Protein AF-X5NZ82-F1 (afdb_monomer)

Foldseek 3Di:
DDDPPPPPPPPPDPPDDPPDDPPPDPDDPDDDDDDLQRLQVLLLQCPDPPDDLVVSCVVSVHDSVSSVVSVVCVVVVNGDHDPVSDDDDDDDDDDPVDDPPPPDDPDDDDDDDDDDD

Sequence (117 aa):
MGADGKMDVDLDVPTAGYAGRLEVLEGPTGRRVRSEAERTRIAAESLMPGVQVAAVARKHGATRWQVYDWRRRLRQGQLALPESMAPMFAQLMVDDSSVPQRRMRPSKSTPAKVEIV

Radius of gyration: 29.22 Å; Cα contacts (8 Å, |Δi|>4): 56; chains: 1; bounding box: 53×31×98 Å

Solvent-accessible surface area (backbone atoms only — not comparable to full-atom values): 8251 Å² total; per-residue (Å²): 139,82,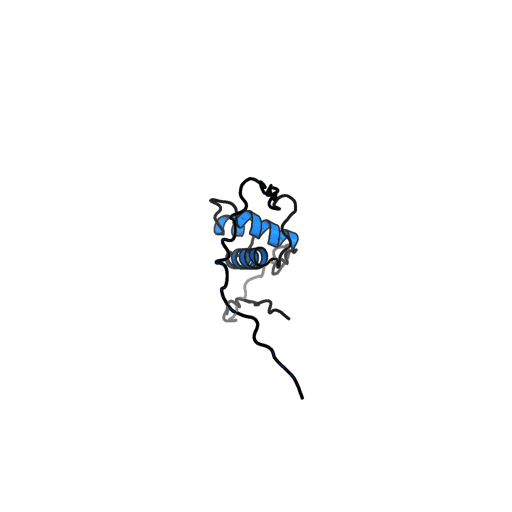82,82,79,77,79,72,79,75,76,87,68,83,90,75,78,83,86,65,87,82,79,77,72,95,60,86,88,66,85,82,81,70,55,68,66,54,45,30,53,54,19,54,58,46,65,43,88,94,48,53,50,72,53,53,17,60,80,67,78,45,53,57,65,58,45,53,50,36,43,48,36,42,78,67,69,72,38,73,72,54,75,96,71,54,82,84,79,77,85,83,81,79,68,83,90,66,72,80,77,80,78,73,72,83,78,88,74,80,90,77,87,82,87,85,134

Structure (mmCIF, N/CA/C/O backbone):
data_AF-X5NZ82-F1
#
_entry.id   AF-X5NZ82-F1
#
loop_
_atom_site.group_PDB
_atom_site.id
_atom_site.type_symbol
_atom_site.label_atom_id
_atom_site.label_alt_id
_atom_site.label_comp_id
_atom_site.label_asym_id
_atom_site.label_entity_id
_atom_site.label_seq_id
_atom_site.pdbx_PDB_ins_code
_atom_site.Cartn_x
_atom_site.Cartn_y
_atom_site.Cartn_z
_atom_site.occupancy
_atom_site.B_iso_or_equiv
_atom_site.auth_seq_id
_atom_site.auth_comp_id
_atom_site.auth_asym_id
_atom_site.auth_atom_id
_atom_site.pdbx_PDB_model_num
ATOM 1 N N . MET A 1 1 ? 16.494 1.680 10.939 1.00 40.19 1 MET A N 1
ATOM 2 C CA . MET A 1 1 ? 16.209 0.294 11.380 1.00 40.19 1 MET A CA 1
ATOM 3 C C . MET A 1 1 ? 14.859 -0.105 10.802 1.00 40.19 1 MET A C 1
ATOM 5 O O . MET A 1 1 ? 13.986 0.750 10.759 1.00 40.19 1 MET A O 1
ATOM 9 N N . GLY A 1 2 ? 14.703 -1.339 10.319 1.00 40.31 2 GLY A N 1
ATOM 10 C CA . GLY A 1 2 ? 13.555 -1.758 9.502 1.00 40.31 2 GLY A CA 1
ATOM 11 C C . GLY A 1 2 ? 14.030 -2.183 8.115 1.00 40.31 2 GLY A C 1
ATOM 12 O O . GLY A 1 2 ? 14.487 -1.350 7.337 1.00 40.31 2 GLY A O 1
ATOM 13 N N . ALA A 1 3 ? 14.000 -3.487 7.847 1.00 47.56 3 ALA A N 1
ATOM 14 C CA . ALA A 1 3 ? 14.515 -4.048 6.606 1.00 47.56 3 ALA A CA 1
ATOM 15 C C . ALA A 1 3 ? 13.511 -3.828 5.469 1.00 47.56 3 ALA A C 1
ATOM 17 O O . ALA A 1 3 ? 12.417 -4.397 5.498 1.00 47.56 3 ALA A O 1
ATOM 18 N N . ASP A 1 4 ? 13.889 -3.052 4.451 1.00 43.53 4 ASP A N 1
ATOM 19 C CA . ASP A 1 4 ? 13.203 -3.147 3.166 1.00 43.53 4 ASP A CA 1
ATOM 20 C C . ASP A 1 4 ? 13.624 -4.479 2.541 1.00 43.53 4 ASP A C 1
ATOM 22 O O . ASP A 1 4 ? 14.741 -4.639 2.048 1.00 43.53 4 ASP A O 1
ATOM 26 N N . GLY A 1 5 ? 12.752 -5.478 2.704 1.00 44.50 5 GLY A N 1
ATOM 27 C CA . GLY A 1 5 ? 12.956 -6.848 2.254 1.00 44.50 5 GLY A CA 1
ATOM 28 C C . GLY A 1 5 ? 12.989 -6.896 0.737 1.00 44.50 5 GLY A C 1
ATOM 29 O O . GLY A 1 5 ? 11.974 -7.164 0.095 1.00 44.50 5 GLY A O 1
ATOM 30 N N . LYS A 1 6 ? 14.165 -6.600 0.186 1.00 44.84 6 LYS A N 1
ATOM 31 C CA . LYS A 1 6 ? 14.462 -6.559 -1.236 1.00 44.84 6 LYS A CA 1
ATOM 32 C C . LYS A 1 6 ? 14.355 -7.979 -1.796 1.00 44.84 6 LYS A C 1
ATOM 34 O O . LYS A 1 6 ? 15.339 -8.695 -1.919 1.00 44.84 6 LYS A O 1
ATOM 39 N N . MET A 1 7 ? 13.129 -8.391 -2.116 1.00 41.06 7 MET A N 1
ATOM 40 C CA . MET A 1 7 ? 12.859 -9.542 -2.973 1.00 41.06 7 MET A CA 1
ATOM 41 C C . MET A 1 7 ? 13.206 -9.143 -4.408 1.00 41.06 7 MET A C 1
ATOM 43 O O . MET A 1 7 ? 12.340 -8.979 -5.270 1.00 41.06 7 MET A O 1
ATOM 47 N N . ASP A 1 8 ? 14.504 -8.917 -4.619 1.00 37.38 8 ASP A N 1
ATOM 48 C CA . ASP A 1 8 ? 15.121 -8.985 -5.927 1.00 37.38 8 ASP A CA 1
ATOM 49 C C . ASP A 1 8 ? 14.963 -10.434 -6.404 1.00 37.38 8 ASP A C 1
ATOM 51 O O . ASP A 1 8 ? 15.729 -11.325 -6.048 1.00 37.38 8 ASP A O 1
ATOM 55 N N . VAL A 1 9 ? 13.885 -10.690 -7.157 1.00 46.22 9 VAL A N 1
ATOM 56 C CA . VAL A 1 9 ? 13.757 -11.919 -7.943 1.00 46.22 9 VAL A CA 1
ATOM 57 C C . VAL A 1 9 ? 14.705 -11.764 -9.121 1.00 46.22 9 VAL A C 1
ATOM 59 O O . VAL A 1 9 ? 14.301 -11.325 -10.201 1.00 46.22 9 VAL A O 1
ATOM 62 N N . ASP A 1 10 ? 15.974 -12.078 -8.879 1.00 41.94 10 ASP A N 1
ATOM 63 C CA . ASP A 1 10 ? 16.901 -12.393 -9.950 1.00 41.94 10 ASP A CA 1
ATOM 64 C C . ASP A 1 10 ? 16.353 -13.632 -10.656 1.00 41.94 10 ASP A C 1
ATOM 66 O O . ASP A 1 10 ? 16.340 -14.748 -10.133 1.00 41.94 10 ASP A O 1
ATOM 70 N N . LEU A 1 11 ? 15.809 -13.397 -11.849 1.00 48.28 11 LEU A N 1
ATOM 71 C CA . LEU A 1 11 ? 15.586 -14.454 -12.813 1.00 48.28 11 LEU A CA 1
ATOM 72 C C . LEU A 1 11 ? 16.977 -14.890 -13.259 1.00 48.28 11 LEU A C 1
ATOM 74 O O . LEU A 1 11 ? 17.622 -14.179 -14.027 1.00 48.28 11 LEU A O 1
ATOM 78 N N . ASP A 1 12 ? 17.438 -16.019 -12.727 1.00 43.66 12 ASP A N 1
ATOM 79 C CA . ASP A 1 12 ? 18.690 -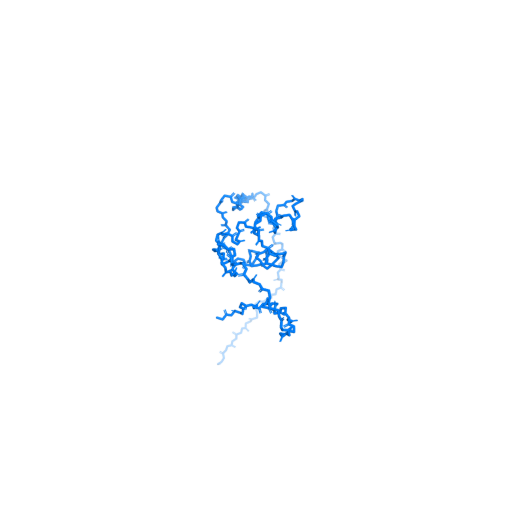16.652 -13.129 1.00 43.66 12 ASP A CA 1
ATOM 80 C C . ASP A 1 12 ? 18.571 -17.085 -14.598 1.00 43.66 12 ASP A C 1
ATOM 82 O O . ASP A 1 12 ? 18.029 -18.143 -14.925 1.00 43.66 12 ASP A O 1
ATOM 86 N N . VAL A 1 13 ? 18.971 -16.182 -15.495 1.00 49.47 13 VAL A N 1
ATOM 87 C CA . VAL A 1 13 ? 19.039 -16.405 -16.936 1.00 49.47 13 VAL A CA 1
ATOM 88 C C . VAL A 1 13 ? 20.449 -16.905 -17.236 1.00 49.47 13 VAL A C 1
ATOM 90 O O . VAL A 1 13 ? 21.394 -16.109 -17.161 1.00 49.47 13 VAL A O 1
ATOM 93 N N . PRO A 1 14 ? 20.625 -18.185 -17.621 1.00 48.06 14 PRO A N 1
ATOM 94 C CA . PRO A 1 14 ? 21.933 -18.706 -17.985 1.00 48.06 14 PRO A CA 1
ATOM 95 C C . PRO A 1 14 ? 22.501 -17.865 -19.128 1.00 48.06 14 PRO A C 1
ATOM 97 O O . PRO A 1 14 ? 21.943 -17.830 -20.226 1.00 48.06 14 PRO A O 1
ATOM 100 N N . THR A 1 15 ? 23.590 -17.143 -18.859 1.00 55.97 15 THR A N 1
ATOM 101 C CA . THR A 1 15 ? 24.170 -16.177 -19.803 1.00 55.97 15 THR A CA 1
ATOM 102 C C . THR A 1 15 ? 24.969 -16.914 -20.880 1.00 55.97 15 THR A C 1
ATOM 104 O O . THR A 1 15 ? 26.196 -16.943 -20.895 1.00 55.97 15 THR A O 1
ATOM 107 N N . ALA A 1 16 ? 24.227 -17.544 -21.790 1.00 55.69 16 ALA A N 1
ATOM 108 C CA . ALA A 1 16 ? 24.716 -18.328 -22.912 1.00 55.69 16 ALA A CA 1
ATOM 109 C C . ALA A 1 16 ? 24.222 -17.727 -24.243 1.00 55.69 16 ALA A C 1
ATOM 111 O O . ALA A 1 16 ? 23.344 -18.267 -24.908 1.00 55.69 16 ALA A O 1
ATOM 112 N N . GLY A 1 17 ? 24.808 -16.592 -24.636 1.00 60.50 17 GLY A N 1
ATOM 113 C CA . GLY A 1 17 ? 24.854 -16.180 -26.045 1.00 60.50 17 GLY A CA 1
ATOM 114 C C . GLY A 1 17 ? 23.559 -15.682 -26.702 1.00 60.50 17 GLY A C 1
ATOM 115 O O . GLY A 1 17 ? 23.325 -16.007 -27.865 1.00 60.50 17 GLY A O 1
ATOM 116 N N . TYR A 1 18 ? 22.746 -14.845 -26.042 1.00 53.09 18 TYR A N 1
ATOM 117 C CA . TYR A 1 18 ? 21.697 -14.103 -26.763 1.00 53.09 18 TYR A CA 1
ATOM 118 C C . TYR A 1 18 ? 22.310 -13.012 -27.661 1.00 53.09 18 TYR A C 1
ATOM 120 O O . TYR A 1 18 ? 22.485 -11.867 -27.253 1.00 53.09 18 TYR A O 1
ATOM 128 N N . ALA A 1 19 ? 22.620 -13.373 -28.906 1.00 59.75 19 ALA A N 1
ATOM 129 C CA . ALA A 1 19 ? 23.121 -12.472 -29.947 1.00 59.75 19 ALA A CA 1
ATOM 130 C C . ALA A 1 19 ? 21.998 -11.721 -30.705 1.00 59.75 19 ALA A C 1
ATOM 132 O O . ALA A 1 19 ? 22.167 -11.341 -31.864 1.00 59.75 19 ALA A O 1
ATOM 133 N N . GLY A 1 20 ? 20.831 -11.527 -30.082 1.00 61.31 20 GLY A N 1
ATOM 134 C CA . GLY A 1 20 ? 19.731 -10.758 -30.664 1.00 61.31 20 GLY A CA 1
ATOM 135 C C . GLY A 1 20 ? 19.875 -9.258 -30.401 1.00 61.31 20 GLY A C 1
ATOM 136 O O . GLY A 1 20 ? 20.308 -8.839 -29.327 1.00 61.31 20 GLY A O 1
ATOM 137 N N . ARG A 1 21 ? 19.470 -8.430 -31.372 1.00 59.94 21 ARG A N 1
ATOM 138 C CA . ARG A 1 21 ? 19.438 -6.967 -31.227 1.00 59.94 21 ARG A CA 1
ATOM 139 C C . ARG A 1 21 ? 18.501 -6.584 -30.078 1.00 59.94 21 ARG A C 1
ATOM 141 O O . ARG A 1 21 ? 17.295 -6.792 -30.173 1.00 59.94 21 ARG A O 1
ATOM 148 N N . LEU A 1 22 ? 19.048 -6.005 -29.011 1.00 60.34 22 LEU A N 1
ATOM 149 C CA . LEU A 1 22 ? 18.246 -5.384 -27.960 1.00 60.34 22 LEU A CA 1
ATOM 150 C C . LEU A 1 22 ? 17.680 -4.063 -28.484 1.00 60.34 22 LEU A C 1
ATOM 152 O O . LEU A 1 22 ? 18.363 -3.040 -28.499 1.00 60.34 22 LEU A O 1
ATOM 156 N N . GLU A 1 23 ? 16.427 -4.092 -28.927 1.00 56.81 23 GLU A N 1
ATOM 157 C CA . GLU A 1 23 ? 15.660 -2.873 -29.163 1.00 56.81 23 GLU A CA 1
ATOM 158 C C . GLU A 1 23 ? 15.310 -2.257 -27.806 1.00 56.81 23 GLU A C 1
ATOM 160 O O . GLU A 1 23 ? 14.465 -2.755 -27.061 1.00 56.81 23 GLU A O 1
ATOM 165 N N . VAL A 1 24 ? 16.025 -1.188 -27.455 1.00 60.53 24 VAL A N 1
ATOM 166 C CA . VAL A 1 24 ? 15.742 -0.396 -26.259 1.00 60.53 24 VAL A CA 1
ATOM 167 C C . VAL A 1 24 ? 14.430 0.342 -26.502 1.00 60.53 24 VAL A C 1
ATOM 169 O O . VAL A 1 24 ? 14.407 1.334 -27.225 1.00 60.53 24 VAL A O 1
ATOM 172 N N . LEU A 1 25 ? 13.332 -0.137 -25.909 1.00 58.94 25 LEU A N 1
ATOM 173 C CA . LEU A 1 25 ? 12.095 0.640 -25.875 1.00 58.94 25 LEU A CA 1
ATOM 174 C C . LEU A 1 25 ? 12.371 1.958 -25.145 1.00 58.94 25 LEU A C 1
ATOM 176 O O . LEU A 1 25 ? 12.783 1.947 -23.983 1.00 58.94 25 LEU A O 1
ATOM 180 N N . GLU A 1 26 ? 12.110 3.081 -25.813 1.00 49.41 26 GLU A N 1
ATOM 181 C CA . GLU A 1 26 ? 12.252 4.422 -25.244 1.00 49.41 26 GLU A CA 1
ATOM 182 C C . GLU A 1 26 ? 11.158 4.683 -24.196 1.00 49.41 26 GLU A C 1
ATOM 184 O O . GLU A 1 26 ? 10.102 5.260 -24.448 1.00 49.41 26 GLU A O 1
ATOM 189 N N . GLY A 1 27 ? 11.421 4.210 -22.982 1.00 61.78 27 GLY A N 1
ATOM 190 C CA . GLY A 1 27 ? 10.609 4.412 -21.792 1.00 61.78 27 GLY A CA 1
ATOM 191 C C . GLY A 1 27 ? 11.470 4.315 -20.529 1.00 61.78 27 GLY A C 1
ATOM 192 O O . GLY A 1 27 ? 12.680 4.120 -20.624 1.00 61.78 27 GLY A O 1
ATOM 193 N N . PRO A 1 28 ? 10.893 4.463 -19.322 1.00 55.38 28 PRO A N 1
ATOM 194 C CA . PRO A 1 28 ? 11.664 4.439 -18.076 1.00 55.38 28 PRO A CA 1
ATOM 195 C C . PRO A 1 28 ? 12.275 3.056 -17.769 1.00 55.38 28 PRO A C 1
ATOM 197 O O . PRO A 1 28 ? 11.665 2.227 -17.091 1.00 55.38 28 PRO A O 1
ATOM 200 N N . THR A 1 29 ? 13.488 2.808 -18.268 1.00 52.97 29 THR A N 1
ATOM 201 C CA . THR A 1 29 ? 14.192 1.518 -18.196 1.00 52.97 29 THR A CA 1
ATOM 202 C C . THR A 1 29 ? 14.608 1.160 -16.768 1.00 52.97 29 THR A C 1
ATOM 204 O O . THR A 1 29 ? 15.691 1.514 -16.305 1.00 52.97 29 THR A O 1
ATOM 207 N N . GLY A 1 30 ? 13.754 0.432 -16.047 1.00 64.56 30 GLY A N 1
ATOM 208 C CA . GLY A 1 30 ? 14.080 -0.106 -14.727 1.00 64.56 30 GLY A CA 1
ATOM 209 C C . GLY A 1 30 ? 12.864 -0.345 -13.838 1.00 64.56 30 GLY A C 1
ATOM 210 O O . GLY A 1 30 ? 11.712 -0.336 -14.274 1.00 64.56 30 GLY A O 1
ATOM 211 N N . ARG A 1 31 ? 13.109 -0.555 -12.540 1.00 68.69 31 ARG A N 1
ATOM 212 C CA . ARG A 1 31 ? 12.025 -0.695 -11.560 1.00 68.69 31 ARG A CA 1
ATOM 213 C C . ARG A 1 31 ? 11.420 0.670 -11.253 1.00 68.69 31 ARG A C 1
ATOM 215 O O . ARG A 1 31 ? 12.048 1.488 -10.588 1.00 68.69 31 ARG A O 1
ATOM 222 N N . ARG A 1 32 ? 10.177 0.891 -11.697 1.00 79.88 32 ARG A N 1
ATOM 223 C CA . ARG A 1 32 ? 9.418 2.127 -11.451 1.00 79.88 32 ARG A CA 1
ATOM 224 C C . ARG A 1 32 ? 9.273 2.407 -9.949 1.00 79.88 32 ARG A C 1
ATOM 226 O O . ARG A 1 32 ? 8.398 1.837 -9.291 1.00 79.88 32 ARG A O 1
ATOM 233 N N . VAL A 1 33 ? 10.112 3.310 -9.438 1.00 84.19 33 VAL A N 1
ATOM 234 C CA . VAL A 1 33 ? 10.029 3.865 -8.081 1.00 84.19 33 VAL A CA 1
ATOM 235 C C . VAL A 1 33 ? 8.657 4.519 -7.894 1.00 84.19 33 VAL A C 1
ATOM 237 O O . VAL A 1 33 ? 8.143 5.182 -8.796 1.00 84.19 33 VAL A O 1
ATOM 240 N N . ARG A 1 34 ? 8.041 4.296 -6.731 1.00 88.12 34 ARG A N 1
ATOM 241 C CA . ARG A 1 34 ? 6.703 4.792 -6.381 1.00 88.12 34 ARG A CA 1
ATOM 242 C C . ARG A 1 34 ? 6.816 5.765 -5.218 1.00 88.12 34 ARG A C 1
ATOM 244 O O . ARG A 1 34 ? 7.486 5.452 -4.233 1.00 88.12 34 ARG A O 1
ATOM 251 N N . SER A 1 35 ? 6.125 6.900 -5.295 1.00 91.50 35 SER A N 1
ATOM 252 C CA . SER A 1 35 ? 5.991 7.798 -4.143 1.00 91.50 35 SER A CA 1
ATOM 253 C C . SER A 1 35 ? 5.232 7.104 -3.004 1.00 91.50 35 SER A C 1
ATOM 255 O O . SER A 1 35 ? 4.597 6.063 -3.198 1.00 91.50 35 SER A O 1
ATOM 257 N N . GLU A 1 36 ? 5.289 7.645 -1.785 1.00 92.00 36 GLU A N 1
ATOM 258 C CA . GLU A 1 36 ? 4.451 7.121 -0.701 1.00 92.00 36 GLU A CA 1
ATOM 259 C C . GLU A 1 36 ? 2.962 7.254 -1.032 1.00 92.00 36 GLU A C 1
ATOM 261 O O . GLU A 1 36 ? 2.265 6.245 -1.051 1.00 92.00 36 GLU A O 1
ATOM 266 N N . ALA A 1 37 ? 2.517 8.447 -1.435 1.00 91.25 37 ALA A N 1
ATOM 267 C CA . ALA A 1 37 ? 1.132 8.705 -1.825 1.00 91.25 37 ALA A CA 1
ATOM 268 C C . ALA A 1 37 ? 0.615 7.747 -2.919 1.00 91.25 37 ALA A C 1
ATOM 270 O O . ALA A 1 37 ? -0.535 7.312 -2.856 1.00 91.25 37 ALA A O 1
ATOM 271 N N . GLU A 1 38 ? 1.448 7.361 -3.896 1.00 93.38 38 GLU A N 1
ATOM 272 C CA . GLU A 1 38 ? 1.059 6.363 -4.899 1.00 93.38 38 GLU A CA 1
ATOM 273 C C . GLU A 1 38 ? 0.903 4.962 -4.282 1.00 93.38 38 GLU A C 1
ATOM 275 O O . GLU A 1 38 ? -0.120 4.311 -4.501 1.00 93.38 38 GLU A O 1
ATOM 280 N N . ARG A 1 39 ? 1.867 4.510 -3.465 1.00 95.31 39 ARG A N 1
ATOM 281 C CA . ARG A 1 39 ? 1.794 3.211 -2.763 1.00 95.31 39 ARG A CA 1
ATOM 282 C C . ARG A 1 39 ? 0.561 3.132 -1.866 1.00 95.31 39 ARG A C 1
ATOM 284 O O . ARG A 1 39 ? -0.161 2.136 -1.909 1.00 95.31 39 ARG A O 1
ATOM 291 N N . THR A 1 40 ? 0.284 4.197 -1.117 1.00 95.31 40 THR A N 1
ATOM 292 C CA . THR A 1 40 ? -0.908 4.322 -0.281 1.00 95.31 40 THR A CA 1
ATOM 293 C C . THR A 1 40 ? -2.188 4.270 -1.111 1.00 95.31 40 THR A C 1
ATOM 295 O O . THR A 1 40 ? -3.069 3.472 -0.799 1.00 95.31 40 THR A O 1
ATOM 298 N N . ARG A 1 41 ? -2.306 5.065 -2.185 1.00 94.19 41 ARG A N 1
ATOM 299 C CA . ARG A 1 41 ? -3.505 5.091 -3.043 1.00 94.19 41 ARG A CA 1
ATOM 300 C C . ARG A 1 41 ? -3.813 3.710 -3.624 1.00 94.19 41 ARG A C 1
ATOM 302 O O . ARG A 1 41 ? -4.965 3.288 -3.614 1.00 94.19 41 ARG A O 1
ATOM 309 N N . ILE A 1 42 ? -2.786 2.986 -4.071 1.00 95.31 42 ILE A N 1
ATOM 310 C CA . ILE A 1 42 ? -2.915 1.616 -4.588 1.00 95.31 42 ILE A CA 1
ATOM 311 C C . ILE A 1 42 ? -3.348 0.646 -3.475 1.00 95.31 42 ILE A C 1
ATOM 313 O O . ILE A 1 42 ? -4.251 -0.169 -3.677 1.00 95.31 42 ILE A O 1
ATOM 317 N N . ALA A 1 43 ? -2.741 0.741 -2.288 1.00 96.31 43 ALA A N 1
ATOM 318 C CA . ALA A 1 43 ? -3.101 -0.087 -1.139 1.00 96.31 43 ALA A CA 1
ATOM 319 C C . ALA A 1 43 ? -4.551 0.153 -0.683 1.00 96.31 43 ALA A C 1
ATOM 321 O O . ALA A 1 43 ? -5.278 -0.815 -0.459 1.00 96.31 43 ALA A O 1
ATOM 322 N N . ALA A 1 44 ? -4.987 1.412 -0.614 1.00 94.44 44 ALA A N 1
ATOM 323 C CA . ALA A 1 44 ? -6.339 1.805 -0.231 1.00 94.44 44 ALA A CA 1
ATOM 324 C C . ALA A 1 44 ? -7.390 1.397 -1.282 1.00 94.44 44 ALA A C 1
ATOM 326 O O . ALA A 1 44 ? -8.403 0.804 -0.918 1.00 94.44 44 ALA A O 1
ATOM 327 N N . GLU A 1 45 ? -7.123 1.583 -2.584 1.00 95.38 45 GLU A N 1
ATOM 328 C CA . GLU A 1 45 ? -7.990 1.063 -3.659 1.00 95.38 45 GLU A CA 1
ATOM 329 C C . GLU A 1 45 ? -8.165 -0.464 -3.533 1.00 95.38 45 GLU A C 1
ATOM 331 O O . GLU A 1 45 ? -9.272 -0.989 -3.633 1.00 95.38 45 GLU A O 1
ATOM 336 N N . SER A 1 46 ? -7.083 -1.187 -3.225 1.00 96.56 46 SER A N 1
ATOM 337 C CA . SER A 1 46 ? -7.099 -2.646 -3.045 1.00 96.56 46 SER A CA 1
ATOM 338 C C . SER A 1 46 ? -7.705 -3.150 -1.722 1.00 96.56 46 SER A C 1
ATOM 340 O O . SER A 1 46 ? -7.702 -4.361 -1.479 1.00 96.56 46 SER A O 1
ATOM 342 N N . LEU A 1 47 ? -8.185 -2.249 -0.856 1.00 94.31 47 LEU A N 1
ATOM 343 C CA . LEU A 1 47 ? -8.902 -2.563 0.387 1.00 94.31 47 LEU A CA 1
ATOM 344 C C . LEU A 1 47 ? -10.425 -2.399 0.262 1.00 94.31 47 LEU A C 1
ATOM 346 O O . LEU A 1 47 ? -11.138 -2.841 1.161 1.00 94.31 47 LEU A O 1
ATOM 350 N N . MET A 1 48 ? -10.928 -1.807 -0.826 1.00 93.38 48 MET A N 1
ATOM 351 C CA . MET A 1 48 ? -12.367 -1.618 -1.028 1.00 93.38 48 MET A CA 1
ATOM 352 C C . MET A 1 48 ? -13.100 -2.971 -1.191 1.00 93.38 48 MET A C 1
ATOM 354 O O . MET A 1 48 ? -12.545 -3.896 -1.797 1.00 93.38 48 MET A O 1
ATOM 358 N N . PRO A 1 49 ? -14.344 -3.116 -0.686 1.00 92.94 49 PRO A N 1
ATOM 359 C CA . PRO A 1 49 ? -15.124 -4.346 -0.830 1.00 92.94 49 PRO A CA 1
ATOM 360 C C . PRO A 1 49 ? -15.258 -4.804 -2.290 1.00 92.94 49 PRO A C 1
ATOM 362 O O . PRO A 1 49 ? -15.419 -3.994 -3.199 1.00 92.94 49 PRO A O 1
ATOM 365 N N . GLY A 1 50 ? -15.167 -6.117 -2.523 1.00 95.38 50 GLY A N 1
ATOM 366 C CA . GLY A 1 50 ? -15.259 -6.726 -3.859 1.00 95.38 50 GLY A CA 1
ATOM 367 C C . GLY A 1 50 ? -14.037 -6.534 -4.776 1.00 95.38 50 GLY A C 1
ATOM 368 O O . GLY A 1 50 ? -13.945 -7.205 -5.804 1.00 95.38 50 GLY A O 1
ATOM 369 N N . VAL A 1 51 ? -13.068 -5.679 -4.427 1.00 96.38 51 VAL A N 1
ATOM 370 C CA . VAL A 1 51 ? -11.932 -5.373 -5.311 1.00 96.38 51 VAL A CA 1
ATOM 371 C C . V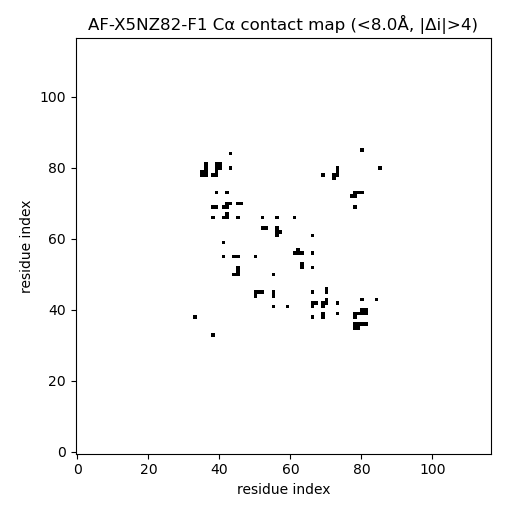AL A 1 51 ? -10.879 -6.486 -5.318 1.00 96.38 51 VAL A C 1
ATOM 373 O O . VAL A 1 51 ? -10.270 -6.831 -4.304 1.00 96.38 51 VAL A O 1
ATOM 376 N N . GLN A 1 52 ? -10.588 -7.011 -6.511 1.00 97.38 52 GLN A N 1
ATOM 377 C CA . GLN A 1 52 ? -9.524 -7.993 -6.711 1.00 97.38 52 GLN A CA 1
ATOM 378 C C . GLN A 1 52 ? -8.141 -7.328 -6.769 1.00 97.38 52 GLN A C 1
ATOM 380 O O . GLN A 1 52 ? -7.848 -6.546 -7.676 1.00 97.38 52 GLN A O 1
ATOM 385 N N . VAL A 1 53 ? -7.227 -7.742 -5.884 1.00 96.62 53 VAL A N 1
ATOM 386 C CA . VAL A 1 53 ? -5.816 -7.290 -5.874 1.00 96.62 53 VAL A CA 1
ATOM 387 C C . VAL A 1 53 ? -5.134 -7.487 -7.236 1.00 96.62 53 VAL A C 1
ATOM 389 O O . VAL A 1 53 ? -4.349 -6.645 -7.658 1.00 96.62 53 VAL A O 1
ATOM 392 N N . ALA A 1 54 ? -5.469 -8.555 -7.968 1.00 95.44 54 ALA A N 1
ATOM 393 C CA . ALA A 1 54 ? -4.932 -8.832 -9.303 1.00 95.44 54 ALA A CA 1
ATOM 394 C C . ALA A 1 54 ? -5.415 -7.855 -10.399 1.00 95.44 54 ALA A C 1
ATOM 396 O O . ALA A 1 54 ? -4.753 -7.718 -11.428 1.00 95.44 54 ALA A O 1
ATOM 397 N N . ALA A 1 55 ? -6.556 -7.185 -10.212 1.00 97.12 55 ALA A N 1
ATOM 398 C CA . ALA A 1 55 ? -7.020 -6.129 -11.110 1.00 97.12 55 ALA A CA 1
ATOM 399 C C . ALA A 1 55 ? -6.296 -4.809 -10.805 1.00 97.12 55 ALA A C 1
ATOM 401 O O . ALA A 1 55 ? -5.706 -4.219 -11.708 1.00 97.12 55 ALA A O 1
ATOM 402 N N . VAL A 1 56 ? -6.240 -4.413 -9.527 1.00 97.62 56 VAL A N 1
ATOM 403 C CA . VAL A 1 56 ? -5.541 -3.195 -9.070 1.00 97.62 56 VAL A CA 1
ATOM 404 C C . VAL A 1 56 ? -4.046 -3.247 -9.410 1.00 97.62 56 VAL A C 1
ATOM 406 O O . VAL A 1 56 ? -3.500 -2.284 -9.940 1.00 97.62 56 VAL A O 1
ATOM 409 N N . ALA A 1 57 ? -3.393 -4.391 -9.188 1.00 95.06 57 ALA A N 1
ATOM 410 C CA . ALA A 1 57 ? -1.991 -4.605 -9.546 1.00 95.06 57 ALA A CA 1
ATOM 411 C C . ALA A 1 57 ? -1.732 -4.344 -11.044 1.00 95.06 57 ALA A C 1
ATOM 413 O O . ALA A 1 57 ? -0.847 -3.561 -11.382 1.00 95.06 57 ALA A O 1
ATOM 414 N N . ARG A 1 58 ? -2.556 -4.912 -11.940 1.00 94.88 58 ARG A N 1
ATOM 415 C CA . ARG A 1 58 ? -2.456 -4.682 -13.394 1.00 94.88 58 ARG A CA 1
ATOM 416 C C . ARG A 1 58 ? -2.731 -3.224 -13.772 1.00 94.88 58 ARG A C 1
ATOM 418 O O . ARG A 1 58 ? -1.916 -2.631 -14.468 1.00 94.88 58 ARG A O 1
ATOM 425 N N . LYS A 1 59 ? -3.819 -2.634 -13.260 1.00 95.50 59 LYS A N 1
ATOM 426 C CA . LYS A 1 59 ? -4.214 -1.227 -13.483 1.00 95.50 59 LYS A CA 1
ATOM 427 C C . LYS A 1 59 ? -3.081 -0.239 -13.181 1.00 95.50 59 LYS A C 1
ATOM 429 O O . LYS A 1 59 ? -2.916 0.739 -13.899 1.00 95.50 59 LYS A O 1
ATOM 434 N N . HIS A 1 60 ? -2.303 -0.502 -12.132 1.00 93.25 60 HIS A N 1
ATOM 435 C CA . HIS A 1 60 ? -1.217 0.369 -11.673 1.00 93.25 60 HIS A CA 1
ATOM 436 C C . HIS A 1 60 ? 0.190 -0.131 -12.049 1.00 93.25 60 HIS A C 1
ATOM 438 O O . HIS A 1 60 ? 1.178 0.378 -11.513 1.00 93.25 60 HIS A O 1
ATOM 444 N N . GLY A 1 61 ? 0.317 -1.135 -12.927 1.00 91.69 61 GLY A N 1
ATOM 445 C CA . GLY A 1 61 ? 1.609 -1.697 -13.353 1.00 91.69 61 GLY A CA 1
ATOM 446 C C . GLY A 1 61 ? 2.491 -2.194 -12.197 1.00 91.69 61 GLY A C 1
ATOM 447 O O . GLY A 1 61 ? 3.701 -1.979 -12.206 1.00 91.69 61 GLY A O 1
ATOM 448 N N . ALA A 1 62 ? 1.882 -2.746 -11.147 1.00 92.75 62 ALA A N 1
ATOM 449 C CA . ALA A 1 62 ? 2.532 -3.226 -9.927 1.00 92.75 62 ALA A CA 1
ATOM 450 C C . ALA A 1 62 ? 2.379 -4.750 -9.786 1.00 92.75 62 ALA A C 1
ATOM 452 O O . ALA A 1 62 ? 1.486 -5.357 -10.379 1.00 92.75 62 ALA A O 1
ATOM 453 N N . THR A 1 63 ? 3.219 -5.395 -8.973 1.00 94.12 63 THR A N 1
ATOM 454 C CA . THR A 1 63 ? 3.059 -6.829 -8.679 1.00 94.12 63 THR A CA 1
ATOM 455 C C . THR A 1 63 ? 2.014 -7.053 -7.583 1.00 94.12 63 THR A C 1
ATOM 457 O O . THR A 1 63 ? 1.801 -6.205 -6.715 1.00 94.12 63 THR A O 1
ATOM 460 N N . ARG A 1 64 ? 1.368 -8.230 -7.563 1.00 95.31 64 ARG A N 1
ATOM 461 C CA . ARG A 1 64 ? 0.431 -8.590 -6.478 1.00 95.31 64 ARG A CA 1
ATOM 462 C C . ARG A 1 64 ? 1.106 -8.525 -5.099 1.00 95.31 64 ARG A C 1
ATOM 464 O O . ARG A 1 64 ? 0.497 -8.040 -4.153 1.00 95.31 64 ARG A O 1
ATOM 471 N N . TRP A 1 65 ? 2.364 -8.966 -5.007 1.00 96.19 65 TRP A N 1
ATOM 472 C CA . TRP A 1 65 ? 3.165 -8.936 -3.779 1.00 96.19 65 TRP A CA 1
ATOM 473 C C . TRP A 1 65 ? 3.391 -7.511 -3.256 1.00 96.19 65 TRP A C 1
ATOM 475 O O . TRP A 1 65 ? 3.138 -7.265 -2.080 1.00 96.19 65 TRP A 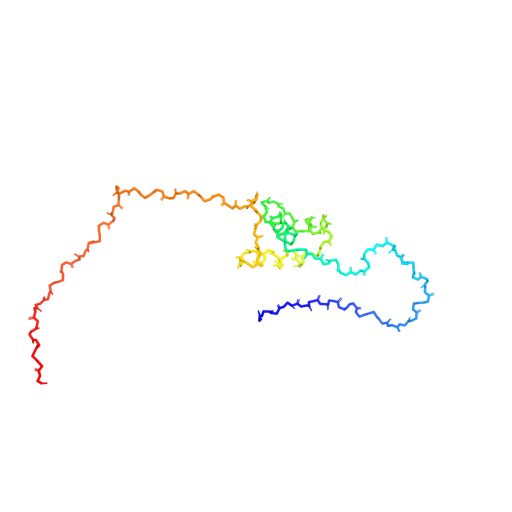O 1
ATOM 485 N N . GLN A 1 66 ? 3.745 -6.559 -4.129 1.00 95.38 66 GLN A N 1
ATOM 486 C CA . GLN A 1 66 ? 3.867 -5.141 -3.762 1.00 95.38 66 GLN A CA 1
ATOM 487 C C . GLN A 1 66 ? 2.571 -4.604 -3.141 1.00 95.38 66 GLN A C 1
ATOM 489 O O . GLN A 1 66 ? 2.602 -3.974 -2.089 1.00 95.38 66 GLN A O 1
ATOM 494 N N . 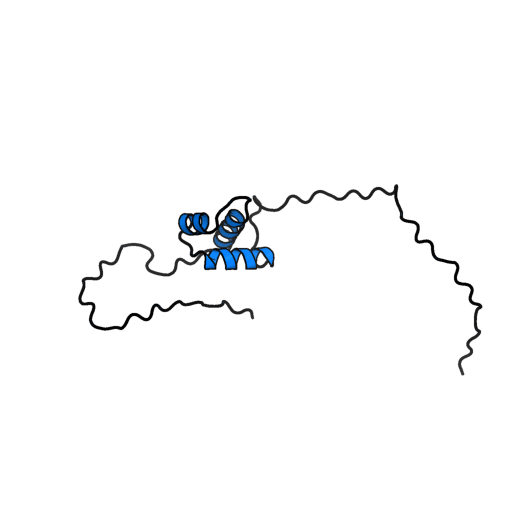VAL A 1 67 ? 1.414 -4.910 -3.741 1.00 97.25 67 VAL A N 1
ATOM 495 C CA . VAL A 1 67 ? 0.116 -4.473 -3.204 1.00 97.25 67 VAL A CA 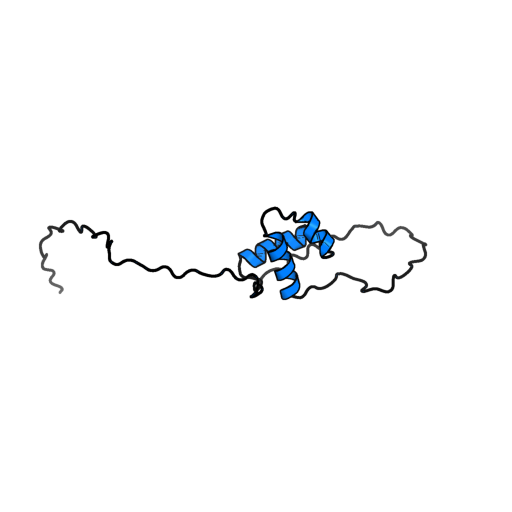1
ATOM 496 C C . VAL A 1 67 ? -0.195 -5.139 -1.854 1.00 97.25 67 VAL A C 1
ATOM 498 O O . VAL A 1 67 ? -0.723 -4.475 -0.964 1.00 97.25 67 VAL A O 1
ATOM 501 N N . TYR A 1 68 ? 0.159 -6.413 -1.643 1.00 97.25 68 TYR A N 1
ATOM 502 C CA . TYR A 1 68 ? 0.005 -7.065 -0.333 1.00 97.25 68 TYR A CA 1
ATOM 503 C C . TYR A 1 68 ? 0.912 -6.457 0.749 1.00 97.25 68 TYR A C 1
ATOM 505 O O . TYR A 1 68 ? 0.444 -6.245 1.870 1.00 97.25 68 TYR A O 1
ATOM 513 N N . ASP A 1 69 ? 2.166 -6.134 0.421 1.00 96.81 69 ASP A N 1
ATOM 514 C CA . ASP A 1 69 ? 3.088 -5.438 1.324 1.00 96.81 69 ASP A CA 1
ATOM 515 C C . ASP A 1 69 ? 2.576 -4.032 1.670 1.00 96.81 69 ASP A C 1
ATOM 517 O O . ASP A 1 69 ? 2.435 -3.696 2.843 1.00 96.81 69 ASP A O 1
ATOM 521 N N . TRP A 1 70 ? 2.162 -3.231 0.686 1.00 97.00 70 TRP A N 1
ATOM 522 C CA . TRP A 1 70 ? 1.618 -1.896 0.960 1.00 97.00 70 TRP A CA 1
ATOM 523 C C . TRP A 1 70 ? 0.298 -1.965 1.745 1.00 97.00 70 TRP A C 1
ATOM 525 O O . TRP A 1 70 ? 0.107 -1.188 2.676 1.00 97.00 70 TRP A O 1
ATOM 535 N N . ARG A 1 71 ? -0.572 -2.957 1.490 1.00 96.25 71 ARG A N 1
ATOM 536 C CA . ARG A 1 71 ? -1.743 -3.243 2.348 1.00 96.25 71 ARG A CA 1
ATOM 537 C C . ARG A 1 71 ? -1.344 -3.585 3.789 1.00 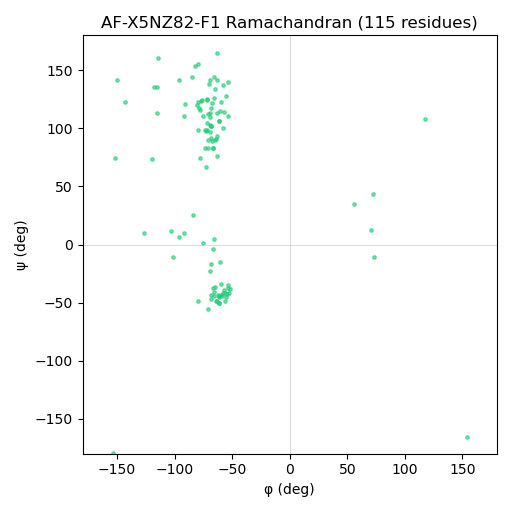96.25 71 ARG A C 1
ATOM 539 O O . ARG A 1 71 ? -2.115 -3.281 4.698 1.00 96.25 71 ARG A O 1
ATOM 546 N N . ARG A 1 72 ? -0.202 -4.246 4.015 1.00 96.56 72 ARG A N 1
ATOM 547 C CA . ARG A 1 72 ? 0.334 -4.536 5.355 1.00 96.56 72 ARG A CA 1
ATOM 548 C C . ARG A 1 72 ? 0.849 -3.252 6.011 1.00 96.56 72 ARG A C 1
ATOM 550 O O . ARG A 1 72 ? 0.337 -2.903 7.070 1.00 96.56 72 ARG A O 1
ATOM 557 N N . ARG A 1 73 ? 1.770 -2.529 5.360 1.00 95.75 73 ARG A N 1
ATOM 558 C CA . ARG A 1 73 ? 2.350 -1.265 5.856 1.00 95.75 73 ARG A CA 1
ATOM 559 C C . ARG A 1 73 ? 1.256 -0.234 6.188 1.00 95.75 73 ARG A C 1
ATOM 561 O O . ARG A 1 73 ? 1.279 0.345 7.269 1.00 95.75 73 ARG A O 1
ATOM 568 N N . LEU A 1 74 ? 0.228 -0.103 5.341 1.00 93.44 74 LEU A N 1
ATOM 569 C CA . LEU A 1 74 ? -0.926 0.780 5.570 1.00 93.44 74 LEU A CA 1
ATOM 570 C C . LEU A 1 74 ? -1.731 0.408 6.830 1.00 93.44 74 LEU A C 1
ATOM 572 O O . LEU A 1 74 ? -2.040 1.281 7.633 1.00 93.44 74 LEU A O 1
ATOM 576 N N . ARG A 1 75 ? -2.007 -0.885 7.072 1.00 90.88 75 ARG A N 1
ATOM 577 C CA . ARG A 1 75 ? -2.652 -1.339 8.326 1.00 90.88 75 ARG A CA 1
ATOM 578 C C . ARG A 1 75 ? -1.767 -1.184 9.56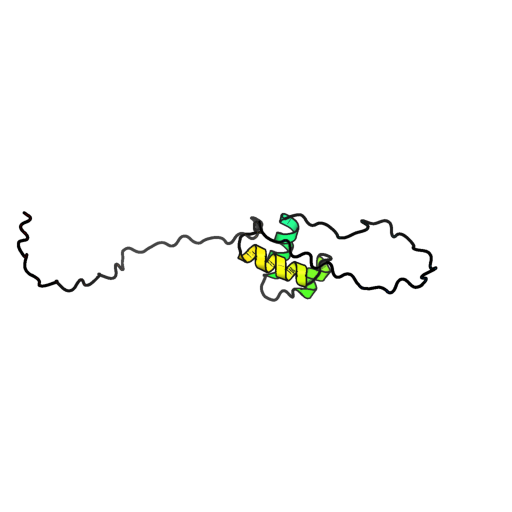8 1.00 90.88 75 ARG A C 1
ATOM 580 O O . ARG A 1 75 ? -2.282 -1.253 10.677 1.00 90.88 75 ARG A O 1
ATOM 587 N N . GLN A 1 76 ? -0.460 -1.004 9.394 1.00 93.75 76 GLN A N 1
ATOM 588 C CA . GLN A 1 76 ? 0.501 -0.761 10.474 1.00 93.75 76 GLN A CA 1
ATOM 589 C C . GLN A 1 76 ? 0.796 0.737 10.687 1.00 93.75 76 GLN A C 1
ATOM 591 O O . GLN A 1 76 ? 1.694 1.061 11.458 1.00 93.75 76 GLN A O 1
ATOM 596 N N . GLY A 1 77 ? 0.092 1.648 9.998 1.00 90.81 77 GLY A N 1
ATOM 597 C CA . GLY A 1 77 ? 0.345 3.094 10.072 1.00 90.81 77 GLY A CA 1
ATOM 598 C C . GLY A 1 77 ? 1.657 3.548 9.415 1.00 90.81 77 GLY A C 1
ATOM 599 O O . GLY A 1 77 ? 2.080 4.680 9.609 1.00 90.81 77 GLY A O 1
ATOM 600 N N . GLN A 1 78 ? 2.308 2.679 8.634 1.00 91.88 78 GLN A N 1
ATOM 601 C CA . GLN A 1 78 ? 3.603 2.922 7.975 1.00 91.88 78 GLN A CA 1
ATOM 602 C C . GLN A 1 78 ? 3.469 3.498 6.551 1.00 91.88 78 GLN A C 1
ATOM 604 O O . GLN A 1 78 ? 4.436 3.511 5.792 1.00 91.88 78 GLN A O 1
ATOM 609 N N . LEU A 1 79 ? 2.256 3.893 6.167 1.00 91.00 79 LEU A N 1
ATOM 610 C CA . LEU A 1 79 ? 1.930 4.617 4.941 1.00 91.00 79 LEU A CA 1
ATOM 611 C C . LEU A 1 79 ? 0.812 5.602 5.293 1.00 91.00 79 LEU A C 1
ATOM 613 O O . LEU A 1 79 ? -0.237 5.170 5.776 1.00 91.00 79 LEU A O 1
ATOM 617 N N . ALA A 1 80 ? 1.014 6.898 5.060 1.00 86.69 80 ALA A N 1
ATOM 618 C CA . ALA A 1 80 ? -0.011 7.905 5.332 1.00 86.69 80 ALA A CA 1
ATOM 619 C C . ALA A 1 80 ? -1.196 7.747 4.360 1.00 86.69 80 ALA A C 1
ATOM 621 O O . ALA A 1 80 ? -1.014 7.878 3.147 1.00 86.69 80 ALA A O 1
ATOM 622 N N . LEU A 1 81 ? -2.391 7.443 4.890 1.00 80.06 81 LEU A N 1
ATOM 623 C CA . LEU A 1 81 ? -3.654 7.282 4.149 1.00 80.06 81 LEU A CA 1
ATOM 624 C C . LEU A 1 81 ? -4.054 8.613 3.465 1.00 80.06 81 LEU A C 1
ATOM 626 O O . LEU A 1 81 ? -3.849 9.663 4.073 1.00 80.06 81 LEU A O 1
ATOM 630 N N . PRO A 1 82 ? -4.615 8.628 2.235 1.00 74.19 82 PRO A N 1
ATOM 631 C CA . PRO A 1 82 ? -5.013 9.879 1.597 1.00 74.19 82 PRO A CA 1
ATOM 632 C C . PRO A 1 82 ? -6.211 10.468 2.341 1.00 74.19 82 PRO A C 1
ATOM 634 O O . PRO A 1 82 ? -7.116 9.725 2.714 1.00 74.19 82 PRO A O 1
ATOM 637 N N . GLU A 1 83 ? -6.255 11.790 2.495 1.00 72.44 83 GLU A N 1
ATOM 638 C CA . GLU A 1 83 ? -7.331 12.502 3.200 1.00 72.44 83 GLU A CA 1
ATOM 639 C C . GLU A 1 83 ? -8.729 12.139 2.666 1.00 72.44 83 GLU A C 1
ATOM 641 O O . GLU A 1 83 ? -9.630 11.819 3.435 1.00 72.44 83 GLU A O 1
ATOM 646 N N . SER A 1 84 ? -8.878 12.035 1.341 1.00 71.38 84 SER A N 1
ATOM 647 C CA . SER A 1 84 ? -10.118 11.613 0.667 1.00 71.38 84 SER A CA 1
ATOM 648 C C . SER A 1 84 ? -10.534 10.152 0.901 1.00 71.38 84 SER A C 1
ATOM 650 O O . SER A 1 84 ? -11.585 9.729 0.422 1.00 71.38 84 SER A O 1
ATOM 652 N N . MET A 1 85 ? -9.720 9.367 1.609 1.00 69.25 85 MET A N 1
ATOM 653 C CA . MET A 1 85 ? -10.026 8.003 2.053 1.00 69.25 85 MET A CA 1
ATOM 654 C C . MET A 1 85 ? -9.833 7.834 3.568 1.00 69.25 85 MET A C 1
ATOM 656 O O . MET A 1 85 ? -9.864 6.705 4.061 1.00 69.25 85 MET A O 1
ATOM 660 N N . ALA A 1 86 ? -9.621 8.926 4.311 1.00 69.94 86 ALA A N 1
ATOM 661 C CA . ALA A 1 86 ? -9.545 8.890 5.762 1.00 69.94 86 ALA A CA 1
ATOM 662 C C . ALA A 1 86 ? -10.913 8.480 6.343 1.00 69.94 86 ALA A C 1
ATOM 664 O O . ALA A 1 86 ? -11.944 8.992 5.899 1.00 69.94 86 ALA A O 1
ATOM 665 N N . PRO A 1 87 ? -10.968 7.553 7.317 1.00 67.69 87 PRO A N 1
ATOM 666 C CA . PRO A 1 87 ? -12.232 7.187 7.937 1.00 67.69 87 PRO A CA 1
ATOM 667 C C . PRO A 1 87 ? -12.791 8.381 8.717 1.00 67.69 87 PRO A C 1
ATOM 669 O O . PRO A 1 87 ? -12.121 8.928 9.593 1.00 67.69 87 PRO A O 1
ATOM 672 N N . MET A 1 88 ? -14.035 8.766 8.429 1.00 75.75 88 MET A N 1
ATOM 673 C CA . MET A 1 88 ? -14.754 9.732 9.257 1.00 75.75 88 MET A CA 1
ATOM 674 C C . MET A 1 88 ? -15.073 9.086 10.608 1.00 75.75 88 MET A C 1
ATOM 676 O O . MET A 1 88 ? -15.863 8.145 10.685 1.00 75.75 88 MET A O 1
ATOM 680 N N . PHE A 1 89 ? -14.453 9.586 11.675 1.00 74.25 89 PHE A N 1
ATOM 681 C CA . PHE A 1 89 ? -14.746 9.152 13.037 1.00 74.25 89 PHE A CA 1
ATOM 682 C C . PHE A 1 89 ? -16.035 9.819 13.527 1.00 74.25 89 PHE A C 1
ATOM 684 O O . PHE A 1 89 ? -16.101 11.041 13.652 1.00 74.25 89 PHE A O 1
ATOM 691 N N . ALA A 1 90 ? -17.057 9.017 13.829 1.00 80.94 90 ALA A N 1
ATOM 692 C CA . ALA A 1 90 ? -18.228 9.495 14.554 1.00 80.94 90 ALA A CA 1
ATOM 693 C C . ALA A 1 90 ? -17.850 9.790 16.016 1.00 80.94 90 ALA A C 1
ATOM 695 O O . ALA A 1 90 ? -17.128 9.010 16.641 1.00 80.94 90 ALA A O 1
ATOM 696 N N . GLN A 1 91 ? -18.346 10.897 16.572 1.00 77.31 91 GLN A N 1
ATOM 697 C CA . GLN A 1 91 ? -18.161 11.197 17.991 1.00 77.31 91 GLN A CA 1
ATOM 698 C C . GLN A 1 91 ? -19.035 10.259 18.832 1.00 77.31 91 GLN A C 1
ATOM 700 O O . GLN A 1 91 ? -20.247 10.183 18.628 1.00 77.31 91 GLN A O 1
ATOM 705 N N . LEU A 1 92 ? -18.422 9.550 19.781 1.00 84.94 92 LEU A N 1
ATOM 706 C CA . LEU A 1 92 ? -19.148 8.740 20.754 1.00 84.94 92 LEU A CA 1
ATOM 707 C C . LEU A 1 92 ? -19.683 9.651 21.863 1.00 84.94 92 LEU A C 1
ATOM 709 O O . LEU A 1 92 ? -18.958 9.987 22.798 1.00 84.94 92 LEU A O 1
ATOM 713 N N . MET A 1 93 ? -20.956 10.026 21.763 1.00 84.19 93 MET A N 1
ATOM 714 C CA . MET A 1 93 ? -21.682 10.602 22.892 1.00 84.19 93 MET A CA 1
ATOM 715 C C . MET A 1 93 ? -21.855 9.519 23.961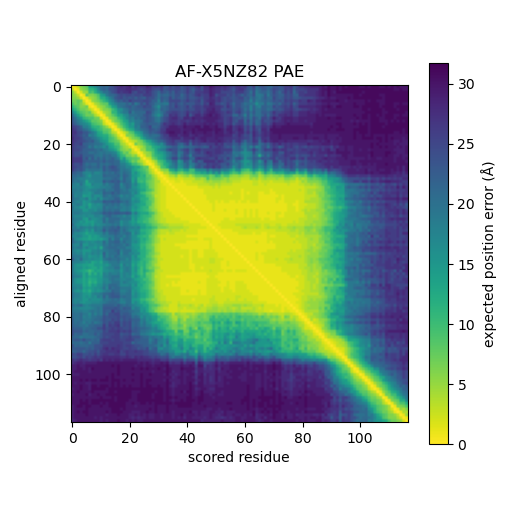 1.00 84.19 93 MET A C 1
ATOM 717 O O . MET A 1 93 ? -22.424 8.461 23.685 1.00 84.19 93 MET A O 1
ATOM 721 N N . VAL A 1 94 ? -21.349 9.772 25.167 1.00 81.50 94 VAL A N 1
ATOM 722 C CA . VAL A 1 94 ? -21.618 8.934 26.340 1.00 81.50 94 VAL A CA 1
ATOM 723 C C . VAL A 1 94 ? -22.842 9.505 27.038 1.00 81.50 94 VAL A C 1
ATOM 725 O O . VAL A 1 94 ? -22.844 10.664 27.439 1.00 81.50 94 VAL A O 1
ATOM 728 N N . ASP A 1 95 ? -23.880 8.688 27.156 1.00 79.19 95 ASP A N 1
ATOM 729 C CA . ASP A 1 95 ? -25.093 9.025 27.892 1.00 79.19 95 ASP A CA 1
ATOM 730 C C . ASP A 1 95 ? -24.848 8.791 29.394 1.00 79.19 95 ASP A C 1
ATOM 732 O O . ASP A 1 95 ? -24.563 7.661 29.804 1.00 79.19 95 ASP A O 1
ATOM 736 N N . ASP A 1 96 ? -24.972 9.827 30.232 1.00 67.81 96 ASP A N 1
ATOM 737 C CA . ASP A 1 96 ? -24.855 9.699 31.701 1.00 67.81 96 ASP A CA 1
ATOM 738 C C . ASP A 1 96 ? -25.924 8.751 32.294 1.00 67.81 96 ASP A C 1
ATOM 740 O O . ASP A 1 96 ? -25.795 8.251 33.415 1.00 67.81 96 ASP A O 1
ATOM 744 N N . SER A 1 97 ? -26.960 8.442 31.507 1.00 63.31 97 SER A N 1
ATOM 745 C CA . SER A 1 97 ? -28.111 7.596 31.834 1.00 63.31 97 SER A CA 1
ATOM 746 C C . SER A 1 97 ? -27.796 6.109 32.081 1.00 63.31 97 SER A C 1
ATOM 748 O O . SER A 1 97 ? -28.720 5.324 32.295 1.00 63.31 97 SER A O 1
ATOM 750 N N . SER A 1 98 ? -26.526 5.680 32.078 1.00 62.53 98 SER A N 1
ATOM 751 C CA . SER A 1 98 ? -26.151 4.344 32.568 1.00 62.53 98 SER A CA 1
ATOM 752 C C . SER A 1 98 ? -24.728 4.278 33.126 1.00 62.53 98 SER A C 1
ATOM 754 O O . SER A 1 98 ? -23.827 3.679 32.539 1.00 62.53 98 SER A O 1
ATOM 756 N N . VAL A 1 99 ? -24.526 4.831 34.325 1.00 58.97 99 VAL A N 1
ATOM 757 C CA . VAL A 1 99 ? -23.378 4.443 35.159 1.00 58.97 99 VAL A CA 1
ATOM 758 C C . VAL A 1 99 ? -23.628 3.015 35.671 1.00 58.97 99 VAL A C 1
ATOM 760 O O . VAL A 1 99 ? -24.528 2.828 36.500 1.00 58.97 99 VAL A O 1
ATOM 763 N N . PRO A 1 100 ? -22.862 1.981 35.262 1.00 58.72 100 PRO A N 1
ATOM 764 C CA . PRO A 1 100 ? -22.979 0.667 35.878 1.00 58.72 100 PRO A CA 1
ATOM 765 C C . PRO A 1 100 ? -22.435 0.784 37.301 1.00 58.72 100 PRO A C 1
ATOM 767 O O . PRO A 1 100 ? -21.221 0.758 37.509 1.00 58.72 100 PRO A O 1
ATOM 770 N N . GLN A 1 101 ? -23.321 0.968 38.290 1.00 58.12 101 GLN A N 1
ATOM 771 C CA . GLN A 1 101 ? -22.898 1.176 39.674 1.00 58.12 101 GLN A CA 1
ATOM 772 C C . GLN A 1 101 ? -21.972 0.041 40.107 1.00 58.12 101 GLN A C 1
ATOM 774 O O . GLN A 1 101 ? -22.397 -1.104 40.288 1.00 58.12 101 GLN A O 1
ATOM 779 N N . ARG A 1 102 ? -20.691 0.381 40.300 1.00 63.06 102 ARG A N 1
ATOM 780 C CA . ARG A 1 102 ? -19.670 -0.529 40.808 1.00 63.06 102 ARG A CA 1
ATOM 781 C C . ARG A 1 102 ? -20.055 -0.892 42.237 1.00 63.06 102 ARG A C 1
ATOM 783 O O . ARG A 1 102 ? -19.656 -0.201 43.170 1.00 63.06 102 ARG A O 1
ATOM 790 N N . ARG A 1 103 ? -20.844 -1.963 42.393 1.00 59.00 103 ARG A N 1
ATOM 791 C CA . ARG A 1 103 ? -21.299 -2.525 43.674 1.00 59.00 103 ARG A CA 1
ATOM 792 C C . ARG A 1 103 ? -20.099 -3.027 44.475 1.00 59.00 103 ARG A C 1
ATOM 794 O O . ARG A 1 103 ? -19.833 -4.226 44.553 1.00 59.00 103 ARG A O 1
ATOM 801 N N . MET A 1 104 ? -19.362 -2.090 45.062 1.00 60.84 104 MET A N 1
ATOM 802 C CA . MET A 1 104 ? -18.321 -2.366 46.035 1.00 60.84 104 MET A CA 1
ATOM 803 C C . MET A 1 104 ? -18.994 -3.040 47.224 1.00 60.84 104 MET A C 1
ATOM 805 O O . MET A 1 104 ? -19.733 -2.408 47.977 1.00 60.84 104 MET A O 1
ATOM 809 N N . ARG A 1 105 ? -18.773 -4.351 47.361 1.00 57.00 105 ARG A N 1
ATOM 810 C CA . ARG A 1 105 ? -19.148 -5.080 48.572 1.00 57.00 105 ARG A CA 1
ATOM 811 C C . ARG A 1 105 ? -18.476 -4.369 49.755 1.00 57.00 105 ARG A C 1
ATOM 813 O O . ARG A 1 105 ? -17.264 -4.163 49.679 1.00 57.00 105 ARG A O 1
ATOM 820 N N . PRO A 1 106 ? -19.206 -3.992 50.819 1.00 51.03 106 PRO A N 1
ATOM 821 C CA . PRO A 1 106 ? -18.599 -3.318 51.958 1.00 51.03 106 PRO A CA 1
ATOM 822 C C . PRO A 1 106 ? -17.587 -4.257 52.620 1.00 51.03 106 PRO A C 1
ATOM 824 O O . PRO A 1 106 ? -17.948 -5.299 53.172 1.00 51.03 106 PRO A O 1
ATOM 827 N N . SER A 1 107 ? -16.308 -3.901 52.534 1.00 56.03 107 SER A N 1
ATOM 828 C CA . SER A 1 107 ? -15.209 -4.664 53.115 1.00 56.03 107 SER A CA 1
ATOM 829 C C . SER A 1 107 ? -15.220 -4.516 54.635 1.00 56.03 107 SER A C 1
ATOM 831 O O . SER A 1 107 ? -14.697 -3.544 55.179 1.00 56.03 107 SER A O 1
ATOM 833 N N . LYS A 1 108 ? -15.802 -5.496 55.332 1.00 56.19 108 LYS A N 1
ATOM 834 C CA . LYS A 1 108 ? -15.619 -5.650 56.778 1.00 56.19 108 LYS A CA 1
ATOM 835 C C . LYS A 1 108 ? -14.170 -6.056 57.064 1.00 56.19 108 LYS A C 1
ATOM 837 O O . LYS A 1 108 ? -13.832 -7.226 56.919 1.00 56.19 108 LYS A O 1
ATOM 842 N N . SER A 1 109 ? -13.343 -5.110 57.494 1.00 51.25 109 SER A N 1
ATOM 843 C CA . SER A 1 109 ? -12.131 -5.394 58.268 1.00 51.25 109 SER A CA 1
ATOM 844 C C . SER A 1 109 ? -11.822 -4.218 59.194 1.00 51.25 109 SER A C 1
ATOM 846 O O . SER A 1 109 ? -12.055 -3.064 58.834 1.00 51.25 109 SER A O 1
ATOM 848 N N . THR A 1 110 ? -11.361 -4.514 60.404 1.00 56.34 110 THR A N 1
ATOM 849 C CA . THR A 1 110 ? -11.060 -3.538 61.458 1.00 56.34 110 THR A CA 1
ATOM 850 C C . THR A 1 110 ? -9.707 -2.848 61.244 1.00 56.34 110 THR A C 1
ATOM 852 O O . THR A 1 110 ? -8.817 -3.420 60.612 1.00 56.34 110 THR A O 1
ATOM 855 N N . PRO A 1 111 ? -9.505 -1.633 61.792 1.00 51.06 111 PRO A N 1
ATOM 856 C CA . PRO A 1 111 ? -8.198 -0.989 61.783 1.00 51.06 111 PRO A CA 1
ATOM 857 C C . PRO A 1 111 ? -7.236 -1.736 62.718 1.00 51.06 111 PRO A C 1
ATOM 859 O O . PRO A 1 111 ? -7.372 -1.684 63.940 1.00 51.06 111 PRO A O 1
ATOM 862 N N . ALA A 1 112 ? -6.245 -2.420 62.146 1.00 48.94 112 ALA A N 1
ATOM 863 C CA . ALA A 1 112 ? -5.101 -2.915 62.900 1.00 48.94 112 ALA A CA 1
ATOM 864 C C . ALA A 1 112 ? -4.149 -1.745 63.194 1.00 48.94 112 ALA A C 1
ATOM 866 O O . ALA A 1 112 ? -3.709 -1.049 62.279 1.00 48.94 112 ALA A O 1
ATOM 867 N N . LYS A 1 113 ? -3.840 -1.521 64.474 1.00 52.88 113 LYS A N 1
ATOM 868 C CA . LYS A 1 113 ? -2.862 -0.517 64.905 1.00 52.88 113 LYS A CA 1
ATOM 869 C C . LYS A 1 113 ? -1.460 -1.020 64.545 1.00 52.88 113 LYS A C 1
ATOM 871 O O . LYS A 1 113 ? -1.097 -2.118 64.957 1.00 52.88 113 LYS A O 1
ATOM 876 N N . VAL A 1 114 ? -0.689 -0.234 63.796 1.00 56.00 114 VAL A N 1
ATOM 877 C CA . VAL A 1 114 ? 0.721 -0.524 63.497 1.00 56.00 114 VAL A CA 1
ATOM 878 C C . VAL A 1 114 ? 1.568 0.560 64.145 1.00 56.00 114 VAL A C 1
ATOM 880 O O . VAL A 1 114 ? 1.487 1.726 63.767 1.00 56.00 114 VAL A O 1
ATOM 883 N N . GLU A 1 115 ? 2.351 0.163 65.139 1.00 47.50 115 GLU A N 1
ATOM 884 C CA . GLU A 1 115 ? 3.414 0.979 65.720 1.00 47.50 115 GLU A CA 1
ATOM 885 C C . GLU A 1 115 ? 4.737 0.584 65.053 1.00 47.50 115 GLU A C 1
ATOM 887 O O . GLU A 1 115 ? 4.951 -0.587 64.735 1.00 47.50 115 GLU A O 1
ATOM 892 N N . ILE A 1 116 ? 5.595 1.570 64.796 1.00 50.03 116 ILE A N 1
ATOM 893 C CA . ILE A 1 116 ? 6.933 1.387 64.226 1.00 50.03 116 ILE A CA 1
ATOM 894 C C . ILE A 1 116 ? 7.929 1.895 65.271 1.00 50.03 116 ILE A C 1
ATOM 896 O O . ILE A 1 116 ? 7.693 2.940 65.880 1.00 50.03 116 ILE A O 1
ATOM 900 N N . VAL A 1 117 ? 8.995 1.119 65.477 1.00 59.06 117 VAL A N 1
ATOM 901 C CA . VAL A 1 117 ? 10.125 1.391 66.382 1.00 59.06 117 VAL A CA 1
ATOM 902 C C . VAL A 1 117 ? 11.289 1.958 65.578 1.00 59.06 117 VAL A C 1
ATOM 904 O O . VAL A 1 117 ? 11.528 1.410 64.478 1.00 59.06 117 VAL A O 1
#

Nearest PDB structures (foldseek):
  5yi2-assembly2_E  TM=5.410E-01  e=1.194E+00  Lactococcus lactis subsp. lactis Il1403
  3tgn-assembly1_B  TM=5.206E-01  e=1.433E+00  Streptococcus pneumoniae D39
  2rn7-assembly1_A  TM=3.881E-01  e=2.064E+00  Shigella flexneri
  5z58-assembly1_L  TM=4.152E-01  e=2.797E+00  Homo sapiens
  5z57-assembly1_L  TM=4.152E-01  e=3.791E+00  Homo sapiens

Secondary structure (DSSP, 8-state):
---------------S---S-----SS--S-----HHHHHHHHHHTTSTT--HHHHHHHTT--HHHHHHHHHHHHTT-SPPPGGGS--PPP-PPPGGG-------------------

pLDDT: mean 73.51, std 19.55, range [37.38, 97.62]

Mean predicted aligned error: 17.49 Å